Protein AF-A0A3D2Q367-F1 (afdb_monomer_lite)

Sequence (127 aa):
MLNSAKSPLFAINHNIYSGYSEYWRKNKATLEHEELAYSLRALRKVGQYIAANMKTVEWLGMSKKSGDKFYLDVGFVKGEYPVPPGKMDILVGITAHEAFHCKELSDWAWVKVEEKTKELPRKYKSN

Foldseek 3Di:
DPDPPDDVVPVPPDPLQDAPCVVVLPDWDQDPVSLQVSLLVVLQVLLCVLAVQQAREDEPPPDDDDPSHDYDHPVLQPPDGNRRRNSSVVSNVVSNVSSVVNVVVVVVVVVVVVVVLVVDDPVPDDD

Secondary structure (DSSP, 8-state):
---TT--GGG-S---TT--THHHH-----SSHHHHHHHHHHHHHHHHHHH-TTPPEEEETTSS---TTEEEE-GGGTTT-SSPPHHHHHHHHHHHHHHHHHHHHHHHHHHHHHHHHHHHS-GGGS--

Radius of gyration: 18.94 Å; chains: 1; bounding box: 42×35×57 Å

Structure (mmCIF, N/CA/C/O backbone):
data_AF-A0A3D2Q367-F1
#
_entry.id   AF-A0A3D2Q367-F1
#
loop_
_atom_site.group_PDB
_atom_site.id
_atom_site.type_symbol
_atom_site.label_atom_id
_atom_site.label_alt_id
_atom_site.label_comp_id
_atom_site.label_asym_id
_atom_site.label_entity_id
_atom_site.label_seq_id
_atom_site.pdbx_PDB_ins_code
_atom_site.Cartn_x
_atom_site.Cartn_y
_atom_site.Cartn_z
_atom_site.occupancy
_atom_site.B_iso_or_equiv
_atom_site.auth_seq_id
_atom_site.auth_comp_id
_atom_site.auth_asym_id
_atom_site.auth_atom_id
_atom_site.pdbx_PDB_model_num
ATOM 1 N N . MET A 1 1 ? -2.034 -18.663 3.512 1.00 34.47 1 MET A N 1
ATOM 2 C CA . MET A 1 1 ? -1.471 -18.640 2.145 1.00 34.47 1 MET A CA 1
ATOM 3 C C . MET A 1 1 ? -2.641 -18.490 1.193 1.00 34.47 1 MET A C 1
ATOM 5 O O . MET A 1 1 ? -3.408 -19.432 1.067 1.00 34.47 1 MET A O 1
ATOM 9 N N . LEU A 1 2 ? -2.847 -17.307 0.614 1.00 36.56 2 LEU A N 1
ATOM 10 C CA . LEU A 1 2 ? -3.806 -17.157 -0.480 1.00 36.56 2 LEU A CA 1
ATOM 11 C C . LEU A 1 2 ? -3.082 -17.574 -1.760 1.00 36.56 2 LEU A C 1
ATOM 13 O O . LEU A 1 2 ? -2.065 -16.984 -2.113 1.00 36.56 2 LEU A O 1
ATOM 17 N N . ASN A 1 3 ? -3.563 -18.641 -2.396 1.00 35.91 3 ASN A N 1
ATOM 18 C CA . ASN A 1 3 ? -3.066 -19.094 -3.688 1.00 35.91 3 ASN A CA 1
ATOM 19 C C . ASN A 1 3 ? -3.282 -17.977 -4.715 1.00 35.91 3 ASN A C 1
ATOM 21 O O . ASN A 1 3 ? -4.411 -17.692 -5.106 1.00 35.91 3 ASN A O 1
ATOM 25 N N . SER A 1 4 ? -2.181 -17.372 -5.157 1.00 49.94 4 SER A N 1
ATOM 26 C CA . SER A 1 4 ? -2.123 -16.245 -6.097 1.00 49.94 4 SER A CA 1
ATOM 27 C C . SER A 1 4 ? -2.717 -16.538 -7.488 1.00 49.94 4 SER A C 1
ATOM 29 O O . SER A 1 4 ? -2.766 -15.644 -8.326 1.00 49.94 4 SER A O 1
ATOM 31 N N . ALA A 1 5 ? -3.157 -17.763 -7.780 1.00 44.19 5 ALA A N 1
ATOM 32 C CA . ALA A 1 5 ? -3.425 -18.174 -9.155 1.00 44.19 5 ALA A CA 1
ATOM 33 C C . ALA A 1 5 ? -4.863 -17.957 -9.665 1.00 44.19 5 ALA A C 1
ATOM 35 O O . ALA A 1 5 ? -5.069 -18.110 -10.864 1.00 44.19 5 ALA A O 1
ATOM 36 N N . LYS A 1 6 ? -5.873 -17.653 -8.830 1.00 46.44 6 LYS A N 1
ATOM 37 C CA . LYS A 1 6 ? -7.282 -17.599 -9.299 1.00 46.44 6 LYS A CA 1
ATOM 38 C C . LYS A 1 6 ? -8.191 -16.622 -8.539 1.00 46.44 6 LYS A C 1
ATOM 40 O O . LYS A 1 6 ? -9.349 -16.940 -8.282 1.00 46.44 6 LYS A O 1
ATOM 45 N N . SER A 1 7 ? -7.706 -15.439 -8.169 1.00 47.09 7 SER A N 1
ATOM 46 C CA . SER A 1 7 ? -8.624 -14.398 -7.685 1.00 47.09 7 SER A CA 1
ATOM 47 C C . SER A 1 7 ? -9.303 -13.722 -8.889 1.00 47.09 7 SER A C 1
ATOM 49 O O . SER A 1 7 ? -8.592 -13.163 -9.725 1.00 47.09 7 SER A O 1
ATOM 51 N N . PRO A 1 8 ? -10.649 -13.730 -8.998 1.00 52.41 8 PRO A N 1
ATOM 52 C CA . PRO A 1 8 ? -11.379 -13.163 -10.142 1.00 52.41 8 PRO A CA 1
ATOM 53 C C . PRO A 1 8 ? -11.151 -11.654 -10.329 1.00 52.41 8 PRO A C 1
ATOM 55 O O . PRO A 1 8 ? -11.383 -11.127 -11.411 1.00 52.41 8 PRO A O 1
ATOM 58 N N . LEU A 1 9 ? -10.616 -10.972 -9.311 1.00 46.41 9 LEU A N 1
ATOM 59 C CA . LEU A 1 9 ? -10.175 -9.578 -9.388 1.00 46.41 9 LEU A CA 1
ATOM 60 C C . LEU A 1 9 ? -9.044 -9.344 -10.410 1.00 46.41 9 LEU A C 1
ATOM 62 O O . LEU A 1 9 ? -8.923 -8.237 -10.919 1.00 46.41 9 LEU A O 1
ATOM 66 N N . PHE A 1 10 ? -8.250 -10.367 -10.752 1.00 50.97 10 PHE A N 1
ATOM 67 C CA . PHE A 1 10 ? -7.173 -10.270 -11.751 1.00 50.97 10 PHE A CA 1
ATOM 68 C C . PHE A 1 10 ? -7.588 -10.736 -13.159 1.00 50.97 10 PHE A C 1
ATOM 70 O O . PHE A 1 10 ? -6.758 -10.744 -14.061 1.00 50.97 10 PHE A O 1
ATOM 77 N N . ALA A 1 11 ? -8.850 -11.143 -13.359 1.00 48.97 11 ALA A N 1
ATOM 78 C CA . ALA A 1 11 ? -9.357 -11.633 -14.649 1.00 48.97 11 ALA A CA 1
ATOM 79 C C . ALA A 1 11 ? -9.870 -10.513 -15.577 1.00 48.97 11 ALA A C 1
ATOM 81 O O . ALA A 1 11 ? -10.237 -10.773 -16.722 1.00 48.97 11 ALA A O 1
ATOM 82 N N . ILE A 1 12 ? -9.905 -9.268 -15.097 1.00 55.34 12 ILE A N 1
ATOM 83 C CA . ILE A 1 12 ? -10.195 -8.099 -15.926 1.00 55.34 12 ILE A CA 1
ATOM 84 C C . ILE A 1 12 ? -8.943 -7.819 -16.755 1.00 55.34 12 ILE A C 1
ATOM 86 O O . ILE A 1 12 ? -7.848 -7.747 -16.202 1.00 55.34 12 ILE A O 1
ATOM 90 N N . ASN A 1 13 ? -9.107 -7.656 -18.070 1.00 55.62 13 ASN A N 1
ATOM 91 C CA . ASN A 1 13 ? -8.045 -7.280 -19.005 1.00 55.62 13 ASN A CA 1
ATOM 92 C C . ASN A 1 13 ? -7.634 -5.818 -18.732 1.00 55.62 13 ASN A C 1
ATOM 94 O O . ASN A 1 13 ? -7.988 -4.890 -19.457 1.00 55.62 13 ASN A O 1
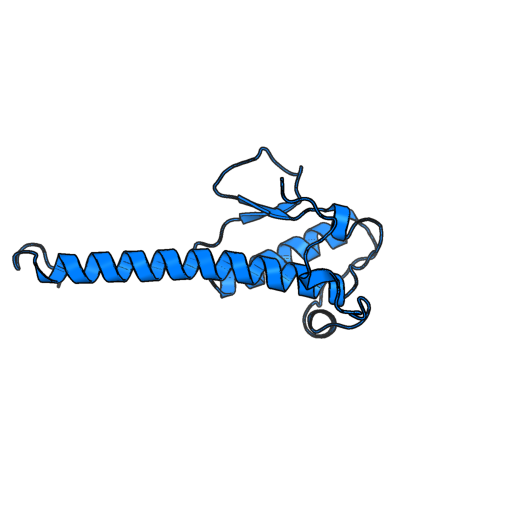ATOM 98 N N . HIS A 1 14 ? -7.009 -5.595 -17.579 1.00 61.09 14 HIS A N 1
ATOM 99 C CA . HIS A 1 14 ? -6.652 -4.284 -17.076 1.00 61.09 14 HIS A CA 1
ATOM 100 C C . HIS A 1 14 ? -5.380 -3.862 -17.799 1.00 61.09 14 HIS A C 1
ATOM 102 O O . HIS A 1 14 ? -4.356 -4.540 -17.705 1.00 61.09 14 HIS A O 1
ATOM 108 N N . ASN A 1 15 ? -5.423 -2.742 -18.520 1.00 75.06 15 ASN A N 1
ATOM 109 C CA . ASN A 1 15 ? -4.200 -2.148 -19.037 1.00 75.06 15 ASN A CA 1
ATOM 110 C C . ASN A 1 15 ? -3.336 -1.728 -17.840 1.00 75.06 15 ASN A C 1
ATOM 112 O O . ASN A 1 15 ? -3.609 -0.719 -17.194 1.00 75.06 15 ASN A O 1
ATOM 116 N N . ILE A 1 16 ? -2.312 -2.524 -17.527 1.00 79.62 16 ILE A N 1
ATOM 117 C CA . ILE A 1 16 ? -1.416 -2.281 -16.391 1.00 79.62 16 ILE A CA 1
ATOM 118 C C . ILE A 1 16 ? -0.558 -1.024 -16.581 1.00 79.62 16 ILE A C 1
ATOM 120 O O . ILE A 1 16 ? -0.015 -0.508 -15.606 1.00 79.62 16 ILE A O 1
ATOM 124 N N . TYR A 1 17 ? -0.454 -0.515 -17.811 1.00 81.75 17 TYR A N 1
ATOM 125 C CA . TYR A 1 17 ? 0.336 0.666 -18.153 1.00 81.75 17 TYR A CA 1
ATOM 126 C C . TYR A 1 17 ? -0.450 1.975 -18.052 1.00 81.75 17 TYR A C 1
ATOM 128 O O . TYR A 1 17 ? 0.155 3.035 -18.138 1.00 81.75 17 TYR A O 1
ATOM 136 N N . SER A 1 18 ? -1.764 1.920 -17.823 1.00 85.44 18 SER A N 1
ATOM 137 C CA . SER A 1 18 ? -2.602 3.096 -17.567 1.00 85.44 18 SER A CA 1
ATOM 138 C C . SER A 1 18 ? -3.254 2.991 -16.193 1.00 85.44 18 SER A C 1
ATOM 140 O O . SER A 1 18 ? -3.728 1.918 -15.820 1.00 85.44 18 SER A O 1
ATOM 142 N N . GLY A 1 19 ? -3.316 4.091 -15.449 1.00 87.75 19 GLY A N 1
ATOM 143 C CA . GLY A 1 19 ? -3.915 4.087 -14.117 1.00 87.75 19 GLY A CA 1
ATOM 144 C C . GLY A 1 19 ? -3.940 5.462 -13.465 1.00 87.75 19 GLY A C 1
ATOM 145 O O . GLY A 1 19 ? -3.202 6.369 -13.849 1.00 87.75 19 GLY A O 1
ATOM 146 N N . TYR A 1 20 ? -4.775 5.618 -12.443 1.00 90.19 20 TYR A N 1
ATOM 147 C CA . TYR A 1 20 ? -4.927 6.864 -11.696 1.00 90.19 20 TYR A CA 1
ATOM 148 C C . TYR A 1 20 ? -3.646 7.264 -10.965 1.00 90.19 20 TYR A C 1
ATOM 150 O O . TYR A 1 20 ? -3.366 8.458 -10.818 1.00 90.19 20 TYR A O 1
ATOM 158 N N . SER A 1 21 ? -2.838 6.291 -10.538 1.00 91.31 21 SER A N 1
ATOM 159 C CA . SER A 1 21 ? -1.534 6.551 -9.926 1.00 91.31 21 SER A CA 1
ATOM 160 C C . SER A 1 21 ? -0.571 7.304 -10.828 1.00 91.31 21 SER A C 1
ATOM 162 O O . SER A 1 21 ? 0.301 7.993 -10.302 1.00 91.31 21 SER A O 1
ATOM 164 N N . GLU A 1 22 ? -0.743 7.280 -12.150 1.00 91.62 22 GLU A N 1
ATOM 165 C CA . GLU A 1 22 ? 0.081 8.080 -13.055 1.00 91.62 22 GLU A CA 1
ATOM 166 C C . GLU A 1 22 ? -0.050 9.588 -12.795 1.00 91.62 22 GLU A C 1
ATOM 168 O O . GLU A 1 22 ? 0.940 10.314 -12.894 1.00 91.62 22 GLU A O 1
ATOM 173 N N . TYR A 1 23 ? -1.235 10.047 -12.382 1.00 89.81 23 TYR A N 1
ATOM 174 C CA . TYR A 1 23 ? -1.533 11.467 -12.192 1.00 89.81 23 TYR A CA 1
ATOM 175 C C . TYR A 1 23 ? -1.057 12.023 -10.844 1.00 89.81 23 TYR A C 1
ATOM 177 O O . TYR A 1 23 ? -0.704 13.199 -10.754 1.00 89.81 23 TYR A O 1
ATOM 185 N N . TRP A 1 24 ? -1.040 11.211 -9.781 1.00 91.00 24 TRP A N 1
ATOM 186 C CA . TRP A 1 24 ? -0.701 11.688 -8.430 1.00 91.00 24 TRP A CA 1
ATOM 187 C C . TRP A 1 24 ? 0.642 11.171 -7.900 1.00 91.00 24 TRP A C 1
ATOM 189 O O . TRP A 1 24 ? 1.234 11.795 -7.009 1.00 91.00 24 TRP A O 1
ATOM 199 N N . ARG A 1 25 ? 1.174 10.067 -8.441 1.00 92.44 25 ARG A N 1
ATOM 200 C CA . ARG A 1 25 ? 2.464 9.507 -8.019 1.00 92.44 25 ARG A CA 1
ATOM 201 C C . ARG A 1 25 ? 3.612 10.265 -8.676 1.00 92.44 25 ARG A C 1
ATOM 203 O O . ARG A 1 25 ? 4.143 9.877 -9.712 1.00 92.44 25 ARG A O 1
ATOM 210 N N . LYS A 1 26 ? 4.013 11.357 -8.024 1.00 88.81 26 LYS A N 1
ATOM 211 C CA . LYS A 1 26 ? 5.123 12.208 -8.479 1.00 88.81 26 LYS A CA 1
ATOM 212 C C . LYS A 1 26 ? 6.488 11.519 -8.395 1.00 88.81 26 LYS A C 1
ATOM 214 O O . LYS A 1 26 ? 7.321 11.727 -9.266 1.00 88.81 26 LYS A O 1
ATOM 219 N N . ASN A 1 27 ? 6.711 10.693 -7.370 1.00 93.81 27 ASN A N 1
ATOM 220 C CA . ASN A 1 27 ? 7.993 10.021 -7.160 1.00 93.81 27 ASN A CA 1
ATOM 221 C C . ASN A 1 27 ? 7.963 8.630 -7.802 1.00 93.81 27 ASN A C 1
ATOM 223 O O . ASN A 1 27 ? 7.235 7.749 -7.330 1.00 93.81 27 ASN A O 1
ATOM 227 N N . LYS A 1 28 ? 8.747 8.470 -8.869 1.00 95.38 28 LYS A N 1
ATOM 228 C CA . LYS A 1 28 ? 8.922 7.237 -9.639 1.00 95.38 28 LYS A CA 1
ATOM 229 C C . LYS A 1 28 ? 10.409 7.074 -9.947 1.00 95.38 28 LYS A C 1
ATOM 231 O O . LYS A 1 28 ? 11.048 8.066 -10.293 1.00 95.38 28 LYS A O 1
ATOM 236 N N . ALA A 1 29 ? 10.941 5.866 -9.834 1.00 96.25 29 ALA A N 1
ATOM 237 C CA . ALA A 1 29 ? 12.339 5.572 -10.136 1.00 96.25 29 ALA A CA 1
ATOM 238 C C . ALA A 1 29 ? 12.476 4.335 -11.032 1.00 96.25 29 ALA A C 1
ATOM 240 O O . ALA A 1 29 ? 11.623 3.449 -11.035 1.00 96.25 29 ALA A O 1
ATOM 241 N N . THR A 1 30 ? 13.561 4.283 -11.804 1.00 95.88 30 THR A N 1
ATOM 242 C CA . THR A 1 30 ? 13.945 3.106 -12.600 1.00 95.88 30 THR A CA 1
ATOM 243 C C . THR A 1 30 ? 14.764 2.106 -11.784 1.00 95.88 30 THR A C 1
ATOM 245 O O . THR A 1 30 ? 14.814 0.927 -12.124 1.00 95.88 30 THR A O 1
ATOM 248 N N . LEU A 1 31 ? 15.394 2.556 -10.694 1.00 96.94 31 LEU A N 1
ATOM 249 C CA . LEU A 1 31 ? 16.121 1.698 -9.768 1.00 96.94 31 LEU A CA 1
ATOM 250 C C . LEU A 1 31 ? 15.146 0.975 -8.834 1.00 96.94 31 LEU A C 1
ATOM 252 O O . LEU A 1 31 ? 14.345 1.608 -8.147 1.00 96.94 31 LEU A O 1
ATOM 256 N N . GLU A 1 32 ? 15.267 -0.354 -8.769 1.00 94.94 32 GLU A N 1
ATOM 257 C CA . GLU A 1 32 ? 14.383 -1.239 -7.995 1.00 94.94 32 GLU A CA 1
ATOM 258 C C . GLU A 1 32 ? 14.194 -0.769 -6.547 1.00 94.94 32 GLU A C 1
ATOM 260 O O . GLU A 1 32 ? 13.074 -0.565 -6.086 1.00 94.94 32 GLU A O 1
ATOM 265 N N . HIS A 1 33 ? 15.289 -0.565 -5.818 1.00 94.62 33 HIS A N 1
ATOM 266 C CA . HIS A 1 33 ? 15.238 -0.242 -4.394 1.00 94.62 33 HIS A CA 1
ATOM 267 C C . HIS A 1 33 ? 14.602 1.131 -4.120 1.00 94.62 33 HIS A C 1
ATOM 269 O O . HIS A 1 33 ? 13.834 1.271 -3.166 1.00 94.62 33 HIS A O 1
ATOM 275 N N . GLU A 1 34 ? 14.874 2.130 -4.964 1.00 97.00 34 GLU A N 1
ATOM 276 C CA . GLU A 1 34 ? 14.265 3.460 -4.855 1.00 97.00 34 GLU A CA 1
ATOM 277 C C . GLU A 1 34 ? 12.768 3.400 -5.145 1.00 97.00 34 GLU A C 1
ATOM 279 O O . GLU A 1 34 ? 11.952 3.938 -4.394 1.00 97.00 34 GLU A O 1
ATOM 284 N N . GLU A 1 35 ? 12.394 2.688 -6.204 1.00 97.25 35 GLU A N 1
ATOM 285 C CA . GLU A 1 35 ? 11.010 2.587 -6.634 1.00 97.25 35 GLU A CA 1
ATOM 286 C C . GLU A 1 35 ? 10.155 1.797 -5.639 1.00 97.25 35 GLU A C 1
ATOM 288 O O . GLU A 1 35 ? 9.023 2.187 -5.334 1.00 97.25 35 GLU A O 1
ATOM 293 N N . LEU A 1 36 ? 10.706 0.730 -5.058 1.00 95.94 36 LEU A N 1
ATOM 294 C CA . LEU A 1 36 ? 10.066 -0.019 -3.979 1.00 95.94 36 LEU A CA 1
ATOM 295 C C . LEU A 1 36 ? 9.888 0.842 -2.719 1.00 95.94 36 LEU A C 1
ATOM 297 O O . LEU A 1 36 ? 8.850 0.744 -2.055 1.00 95.94 36 LEU A O 1
ATOM 301 N N . ALA A 1 37 ? 10.852 1.708 -2.394 1.00 96.00 37 ALA A N 1
ATOM 302 C CA . ALA A 1 37 ? 10.744 2.634 -1.268 1.00 96.00 37 ALA A CA 1
ATOM 303 C C . ALA A 1 37 ? 9.694 3.733 -1.520 1.00 96.00 37 ALA A C 1
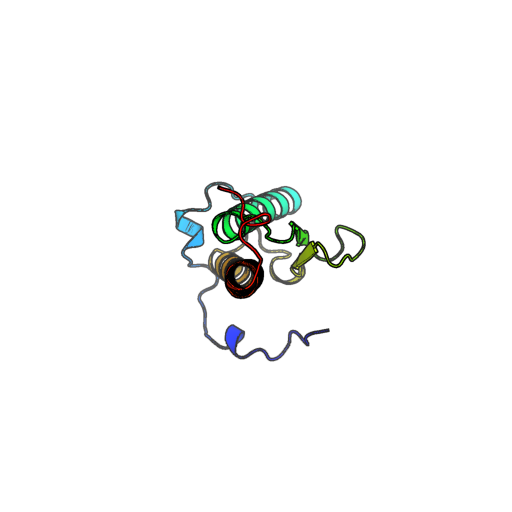ATOM 305 O O . ALA A 1 37 ? 8.875 4.027 -0.640 1.00 96.00 37 ALA A O 1
ATOM 306 N N . TYR A 1 38 ? 9.665 4.320 -2.720 1.00 97.25 38 TYR A N 1
ATOM 307 C CA . TYR A 1 38 ? 8.661 5.317 -3.103 1.00 97.25 38 TYR A CA 1
ATOM 308 C C . TYR A 1 38 ? 7.253 4.735 -3.164 1.00 97.25 38 TYR A C 1
ATOM 310 O O . TYR A 1 38 ? 6.317 5.372 -2.672 1.00 97.25 38 TYR A O 1
ATOM 318 N N . SER A 1 39 ? 7.109 3.515 -3.675 1.00 96.44 39 SER A N 1
ATOM 319 C CA . SER A 1 39 ? 5.837 2.793 -3.700 1.00 96.44 39 SER A CA 1
ATOM 320 C C . SER A 1 39 ? 5.313 2.554 -2.283 1.00 96.44 39 SE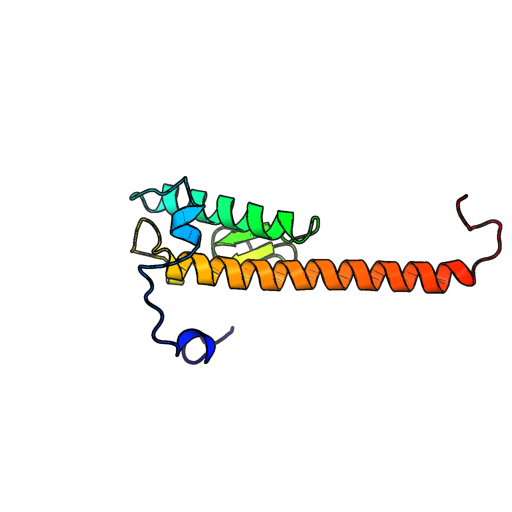R A C 1
ATOM 322 O O . SER A 1 39 ? 4.189 2.953 -1.982 1.00 96.44 39 SER A O 1
ATOM 324 N N . LEU A 1 40 ? 6.135 2.040 -1.355 1.00 96.06 40 LEU A N 1
ATOM 325 C CA . LEU A 1 40 ? 5.726 1.899 0.054 1.00 96.06 40 LEU A CA 1
ATOM 326 C C . LEU A 1 40 ? 5.327 3.228 0.683 1.00 96.06 40 LEU A C 1
ATOM 328 O O . LEU A 1 40 ? 4.323 3.303 1.392 1.00 96.06 40 LEU A O 1
ATOM 332 N N . ARG A 1 41 ? 6.098 4.290 0.436 1.00 95.81 41 ARG A N 1
ATOM 333 C CA . ARG A 1 41 ? 5.778 5.620 0.962 1.00 95.81 41 ARG A CA 1
ATOM 334 C C . ARG A 1 41 ? 4.418 6.103 0.458 1.00 95.81 41 ARG A C 1
ATOM 336 O O . ARG A 1 41 ? 3.662 6.678 1.237 1.00 95.81 41 ARG A O 1
ATOM 343 N N . ALA A 1 42 ? 4.112 5.884 -0.816 1.00 95.94 42 ALA A N 1
ATOM 344 C CA . ALA A 1 42 ? 2.828 6.243 -1.405 1.00 95.94 42 ALA A CA 1
ATOM 345 C C . ALA A 1 42 ? 1.673 5.426 -0.797 1.00 95.94 42 ALA A C 1
ATOM 347 O O . ALA A 1 42 ? 0.676 6.011 -0.382 1.00 95.94 42 ALA A O 1
ATOM 348 N N . LEU A 1 43 ? 1.836 4.109 -0.650 1.00 96.56 43 LEU A N 1
ATOM 349 C CA . LEU A 1 43 ? 0.821 3.227 -0.058 1.00 96.56 43 LEU A CA 1
ATOM 350 C C . LEU A 1 43 ? 0.537 3.576 1.407 1.00 96.56 43 LEU A C 1
ATOM 352 O O . LEU A 1 43 ? -0.621 3.694 1.801 1.00 96.56 43 LEU A O 1
ATOM 356 N N . ARG A 1 44 ? 1.582 3.832 2.203 1.00 95.56 44 ARG A N 1
ATOM 357 C CA . ARG A 1 44 ? 1.437 4.271 3.601 1.00 95.56 44 ARG A CA 1
ATOM 358 C C . ARG A 1 44 ? 0.652 5.574 3.706 1.00 95.56 44 ARG A C 1
ATOM 360 O O . ARG A 1 44 ? -0.229 5.663 4.549 1.00 95.56 44 ARG A O 1
ATOM 367 N N . LYS A 1 45 ? 0.922 6.549 2.828 1.00 94.81 45 LYS A N 1
ATOM 368 C CA . LYS A 1 45 ? 0.158 7.807 2.785 1.00 94.81 45 LYS A CA 1
ATOM 369 C C . LYS A 1 45 ? -1.324 7.565 2.510 1.00 94.81 45 LYS A C 1
ATOM 371 O O . LYS A 1 45 ? -2.153 8.147 3.196 1.00 94.81 45 LYS A O 1
ATOM 376 N N . VAL A 1 46 ? -1.650 6.713 1.536 1.00 94.88 46 VAL A N 1
ATOM 377 C CA . VAL A 1 46 ? -3.045 6.371 1.222 1.00 94.88 46 VAL A CA 1
ATOM 378 C C . VAL A 1 46 ? -3.722 5.703 2.418 1.00 94.88 46 VAL A C 1
ATOM 380 O O . VAL A 1 46 ? -4.778 6.155 2.850 1.00 94.88 46 VAL A O 1
ATOM 383 N N . GLY A 1 47 ? -3.105 4.663 2.984 1.00 95.44 47 GLY A N 1
ATOM 384 C CA . GLY A 1 47 ? -3.680 3.931 4.113 1.00 95.44 47 GLY A CA 1
ATOM 385 C C . GLY A 1 47 ? -3.896 4.818 5.342 1.00 95.44 47 GLY A C 1
ATOM 386 O O . GLY A 1 47 ? -4.979 4.816 5.918 1.00 95.44 47 GLY A O 1
ATOM 387 N N . GLN A 1 48 ? -2.901 5.636 5.697 1.00 94.31 48 GLN A N 1
ATOM 388 C CA . GLN A 1 48 ? -2.978 6.555 6.840 1.00 94.31 48 GLN A CA 1
ATOM 389 C C . GLN A 1 48 ? -3.989 7.686 6.639 1.00 94.31 48 GLN A C 1
ATOM 391 O O . GLN A 1 48 ? -4.559 8.168 7.614 1.00 94.31 48 GLN A O 1
ATOM 396 N N . TYR A 1 49 ? -4.221 8.112 5.394 1.00 94.81 49 TYR A N 1
ATOM 397 C CA . TYR A 1 49 ? -5.265 9.088 5.091 1.00 94.81 49 TYR A CA 1
ATOM 398 C C . TYR A 1 49 ? -6.670 8.525 5.356 1.00 94.81 49 TYR A C 1
ATOM 400 O O . TYR A 1 49 ? -7.548 9.254 5.806 1.00 94.81 49 TYR A O 1
ATOM 408 N N . ILE A 1 50 ? -6.879 7.228 5.109 1.00 94.88 50 ILE A N 1
ATOM 409 C CA . ILE A 1 50 ? -8.162 6.551 5.346 1.00 94.88 50 ILE A CA 1
ATOM 410 C C . ILE A 1 50 ? -8.352 6.231 6.835 1.00 94.88 50 ILE A C 1
ATOM 412 O O . ILE A 1 50 ? -9.434 6.469 7.376 1.00 94.88 50 ILE A O 1
ATOM 416 N N . ALA A 1 51 ? -7.319 5.697 7.492 1.00 93.25 51 ALA A N 1
ATOM 417 C CA . ALA A 1 51 ? -7.374 5.261 8.882 1.00 93.25 51 ALA A CA 1
ATOM 418 C C . ALA A 1 51 ? -6.076 5.601 9.628 1.00 93.25 51 ALA A C 1
ATOM 420 O O . ALA A 1 51 ? -4.999 5.099 9.304 1.00 93.25 51 ALA A O 1
ATOM 421 N N . ALA A 1 52 ? -6.178 6.418 10.680 1.00 88.75 52 ALA A N 1
ATOM 422 C CA . ALA A 1 52 ? -5.020 6.831 11.479 1.00 88.75 52 ALA A CA 1
ATOM 423 C C . ALA A 1 52 ? -4.344 5.657 12.215 1.00 88.75 52 ALA A C 1
ATOM 425 O O . ALA A 1 52 ? -3.146 5.698 12.482 1.00 88.75 52 ALA A O 1
ATOM 426 N N . ASN A 1 53 ? -5.103 4.599 12.512 1.00 89.12 53 ASN A N 1
ATOM 427 C CA . ASN A 1 53 ? -4.638 3.366 13.148 1.00 89.12 53 ASN A CA 1
ATOM 428 C C . ASN A 1 53 ? -4.230 2.276 12.136 1.00 89.12 53 ASN A C 1
ATOM 430 O O . ASN A 1 53 ? -4.104 1.111 12.514 1.00 89.12 53 ASN A O 1
ATOM 434 N N . MET A 1 54 ? -4.062 2.625 10.856 1.00 92.12 54 MET A N 1
ATOM 435 C CA . MET A 1 54 ? -3.675 1.673 9.819 1.00 92.12 54 MET A CA 1
ATOM 436 C C . MET A 1 54 ? -2.347 0.988 10.165 1.00 92.12 54 MET A C 1
ATOM 438 O O . MET A 1 54 ? -1.363 1.637 10.535 1.00 92.12 54 MET A O 1
ATOM 442 N N . LYS A 1 55 ? -2.311 -0.337 9.991 1.00 90.81 55 LYS A N 1
ATOM 443 C CA . LYS A 1 55 ? -1.099 -1.149 10.153 1.00 90.81 55 LYS A CA 1
ATOM 444 C C . LYS A 1 55 ? 0.019 -0.641 9.248 1.00 90.81 55 LYS A C 1
ATOM 446 O O . LYS A 1 55 ? -0.214 -0.164 8.134 1.00 90.81 55 LYS A O 1
ATOM 451 N N . THR A 1 56 ? 1.264 -0.801 9.690 1.00 91.31 56 THR A N 1
ATOM 452 C CA . THR A 1 56 ? 2.406 -0.384 8.866 1.00 91.31 56 THR A CA 1
ATOM 453 C C . THR A 1 56 ? 2.504 -1.273 7.628 1.00 91.31 56 THR A C 1
ATOM 455 O O . THR A 1 56 ? 2.666 -2.487 7.745 1.00 91.31 56 THR A O 1
ATOM 458 N N . VAL A 1 57 ? 2.425 -0.661 6.442 1.00 95.31 57 VAL A N 1
ATOM 459 C CA . VAL A 1 57 ? 2.570 -1.359 5.156 1.00 95.31 57 VAL A CA 1
ATOM 460 C C . VAL A 1 57 ? 4.044 -1.663 4.890 1.00 95.31 57 VAL A C 1
ATOM 462 O O . VAL A 1 57 ? 4.882 -0.752 4.912 1.00 95.31 57 VAL A O 1
ATOM 465 N N . GLU A 1 58 ? 4.371 -2.919 4.605 1.00 95.62 58 GLU A N 1
ATOM 466 C CA . GLU A 1 58 ? 5.719 -3.386 4.263 1.00 95.62 58 GLU A CA 1
ATOM 467 C C . GLU A 1 58 ? 5.690 -4.399 3.117 1.00 95.62 58 GLU A C 1
ATOM 469 O O . GLU A 1 58 ? 4.679 -5.058 2.873 1.00 95.62 58 GLU A O 1
ATOM 474 N N . TRP A 1 59 ? 6.822 -4.567 2.432 1.00 95.25 59 TRP A N 1
ATOM 475 C CA . TRP A 1 59 ? 6.980 -5.701 1.529 1.00 95.25 59 TRP A CA 1
ATOM 476 C C . TRP A 1 59 ? 7.199 -6.988 2.324 1.00 95.25 59 TRP A C 1
ATOM 478 O O . TRP A 1 59 ? 7.889 -7.013 3.351 1.00 95.25 59 TRP A O 1
ATOM 488 N N . LEU A 1 60 ? 6.633 -8.084 1.829 1.00 93.25 60 LEU A N 1
ATOM 489 C CA . LEU A 1 60 ? 6.838 -9.412 2.380 1.00 93.25 60 LEU A CA 1
ATOM 490 C C . LEU A 1 60 ? 8.335 -9.756 2.363 1.00 93.25 60 LEU A C 1
ATOM 492 O O . LEU A 1 60 ? 8.988 -9.680 1.328 1.00 93.25 60 LEU A O 1
ATOM 496 N N . GLY A 1 61 ? 8.873 -10.139 3.523 1.00 87.94 61 GLY A N 1
ATOM 497 C CA . GLY A 1 61 ? 10.288 -10.487 3.685 1.00 87.94 61 GLY A CA 1
ATOM 498 C C . GLY A 1 61 ? 11.195 -9.345 4.157 1.00 87.94 61 GLY A C 1
ATOM 499 O O . GLY A 1 61 ? 12.328 -9.623 4.530 1.00 87.94 61 GLY A O 1
ATOM 500 N N . MET A 1 62 ? 10.716 -8.094 4.227 1.00 88.25 62 MET A N 1
ATOM 501 C CA . MET A 1 62 ? 11.514 -6.980 4.776 1.00 88.25 62 MET A CA 1
ATOM 502 C C . MET A 1 62 ? 11.759 -7.087 6.282 1.00 88.25 62 MET A C 1
ATOM 504 O O . MET A 1 62 ? 12.787 -6.636 6.778 1.00 88.25 62 MET A O 1
ATOM 508 N N . SER A 1 63 ? 10.804 -7.640 7.028 1.00 88.19 63 SER A N 1
ATOM 509 C CA . SER A 1 63 ? 10.907 -7.791 8.476 1.00 88.19 63 SER A CA 1
ATOM 510 C C . SER A 1 63 ? 10.259 -9.091 8.948 1.00 88.19 63 SER A C 1
ATOM 512 O O . SER A 1 63 ? 9.545 -9.769 8.201 1.00 88.19 63 SER A O 1
ATOM 514 N N . LYS A 1 64 ? 10.509 -9.448 10.214 1.00 89.81 64 LYS A N 1
ATOM 515 C CA . LYS A 1 64 ? 9.831 -10.572 10.864 1.00 89.81 64 LYS A CA 1
ATOM 516 C C . LYS A 1 64 ? 8.320 -10.327 10.857 1.00 89.81 64 LYS A C 1
ATOM 518 O O . LYS A 1 64 ? 7.872 -9.231 11.186 1.00 89.81 64 LYS A O 1
ATOM 523 N N . LYS A 1 65 ? 7.550 -11.362 10.505 1.00 88.88 65 LYS A N 1
ATOM 524 C CA . LYS A 1 65 ? 6.083 -11.307 10.490 1.00 88.88 65 LYS A CA 1
ATOM 525 C C . LYS A 1 65 ? 5.538 -10.930 11.867 1.00 88.88 65 LYS A C 1
ATOM 527 O O . LYS A 1 65 ? 5.894 -11.567 12.857 1.00 88.88 65 LYS A O 1
ATOM 532 N N . SER A 1 66 ? 4.660 -9.936 11.894 1.00 90.12 66 SER A N 1
ATOM 533 C CA . SER A 1 66 ? 3.970 -9.461 13.090 1.00 90.12 66 SER A CA 1
ATOM 534 C C . SER A 1 66 ? 2.543 -9.017 12.748 1.00 90.12 66 SER A C 1
ATOM 536 O O . SER A 1 66 ? 2.259 -8.654 11.607 1.00 90.12 66 SER A O 1
ATOM 538 N N . GLY A 1 67 ? 1.629 -9.098 13.720 1.00 84.88 67 GLY A N 1
ATOM 539 C CA . GLY A 1 67 ? 0.203 -8.793 13.528 1.00 84.88 67 GLY A CA 1
ATOM 540 C C . GLY A 1 67 ? -0.118 -7.299 13.391 1.00 84.88 67 GLY A C 1
ATOM 541 O O . GLY A 1 67 ? -1.198 -6.943 12.925 1.00 84.88 67 GLY A O 1
ATOM 542 N N . ASP A 1 68 ? 0.823 -6.432 13.760 1.00 86.19 68 ASP A N 1
ATOM 543 C CA . ASP A 1 68 ? 0.761 -4.967 13.643 1.00 86.19 68 ASP A CA 1
ATOM 544 C C . ASP A 1 68 ? 1.179 -4.446 12.253 1.00 86.19 68 ASP A C 1
ATOM 546 O O . ASP A 1 68 ? 1.152 -3.240 11.988 1.00 86.19 68 ASP A O 1
ATOM 550 N N . LYS A 1 69 ? 1.556 -5.354 11.346 1.00 90.75 69 LYS A N 1
ATOM 551 C CA . LYS A 1 69 ? 2.040 -5.036 10.005 1.00 90.75 69 LYS A CA 1
ATOM 552 C C . LYS A 1 69 ? 1.149 -5.638 8.933 1.00 90.75 69 LYS A C 1
ATOM 554 O O . LYS A 1 69 ? 0.611 -6.736 9.068 1.00 90.75 69 LYS A O 1
ATOM 559 N N . PHE A 1 70 ? 1.031 -4.901 7.838 1.00 93.56 70 PHE A N 1
ATOM 560 C CA . PHE A 1 70 ? 0.348 -5.329 6.630 1.00 93.56 70 PHE A CA 1
ATOM 561 C C . PHE A 1 70 ? 1.391 -5.586 5.537 1.00 93.56 70 PHE A C 1
ATOM 563 O O . PHE A 1 70 ? 2.161 -4.691 5.188 1.00 93.56 70 PHE A O 1
ATOM 570 N N . TYR A 1 71 ? 1.442 -6.815 5.020 1.00 95.06 71 TYR A N 1
ATOM 571 C CA . TYR A 1 71 ? 2.480 -7.241 4.082 1.00 95.06 71 TYR A CA 1
ATOM 572 C C . TYR A 1 71 ? 1.937 -7.364 2.662 1.00 95.06 71 TYR A C 1
ATOM 574 O O . TYR A 1 71 ? 0.970 -8.087 2.425 1.00 95.06 71 TYR A O 1
ATOM 582 N N . LEU A 1 72 ? 2.620 -6.724 1.718 1.00 94.88 72 LEU A N 1
ATOM 583 C CA . LEU A 1 72 ? 2.372 -6.845 0.284 1.00 94.88 72 LEU A CA 1
ATOM 584 C C . LEU A 1 72 ? 3.445 -7.716 -0.367 1.00 94.88 72 LEU A C 1
ATOM 586 O O . LEU A 1 72 ? 4.624 -7.609 -0.032 1.00 94.88 72 LEU A O 1
ATOM 590 N N . ASP A 1 73 ? 3.054 -8.575 -1.304 1.00 92.75 73 ASP A N 1
ATOM 591 C CA . ASP A 1 73 ? 4.010 -9.409 -2.031 1.00 92.75 73 ASP A CA 1
ATOM 592 C C . ASP A 1 73 ? 4.799 -8.568 -3.047 1.00 92.75 73 ASP A C 1
ATOM 594 O O . ASP A 1 73 ? 4.237 -8.037 -4.005 1.00 92.75 73 ASP A O 1
ATOM 598 N N . VAL A 1 74 ? 6.116 -8.459 -2.843 1.00 92.19 74 VAL A N 1
ATOM 599 C CA . VAL A 1 74 ? 7.018 -7.742 -3.758 1.00 92.19 74 VAL A CA 1
ATOM 600 C C . VAL A 1 74 ? 7.076 -8.400 -5.137 1.00 92.19 74 VAL A C 1
ATOM 602 O O . VAL A 1 74 ? 7.295 -7.710 -6.132 1.00 92.19 74 VAL A O 1
ATOM 605 N N . GLY A 1 75 ? 6.829 -9.713 -5.223 1.00 91.94 75 GLY A N 1
ATOM 606 C CA . GLY A 1 75 ? 6.818 -10.458 -6.481 1.00 91.94 75 GLY A CA 1
ATOM 607 C C . GLY A 1 75 ? 5.811 -9.914 -7.496 1.00 91.94 75 GLY A C 1
ATOM 608 O O . GLY A 1 75 ? 6.035 -10.042 -8.694 1.00 91.94 75 GLY A O 1
ATOM 609 N N . PHE A 1 76 ? 4.758 -9.231 -7.038 1.00 90.00 76 PHE A N 1
ATOM 610 C CA . PHE A 1 76 ? 3.744 -8.627 -7.904 1.00 90.00 76 PHE A CA 1
ATOM 611 C C . PHE A 1 76 ? 4.275 -7.466 -8.766 1.00 90.00 76 PHE A C 1
ATOM 613 O O . PHE A 1 76 ? 3.7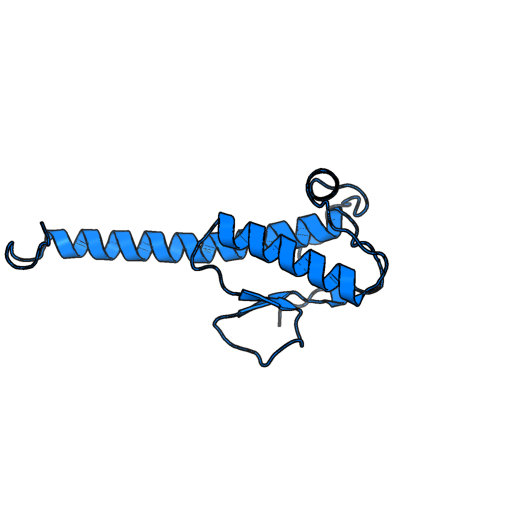85 -7.234 -9.873 1.00 90.00 76 PHE A O 1
ATOM 620 N N . VAL A 1 77 ? 5.282 -6.736 -8.276 1.00 90.50 77 VAL A N 1
ATOM 621 C CA . VAL A 1 77 ? 5.850 -5.549 -8.946 1.00 90.50 77 VAL A CA 1
ATOM 622 C C . VAL A 1 77 ? 7.310 -5.720 -9.355 1.00 90.50 77 VAL A C 1
ATOM 624 O O . VAL A 1 77 ? 7.904 -4.802 -9.915 1.00 90.50 77 VAL A O 1
ATOM 627 N N . LYS A 1 78 ? 7.912 -6.876 -9.063 1.00 89.81 78 LYS A N 1
ATOM 628 C CA . LYS A 1 78 ? 9.338 -7.096 -9.285 1.00 89.81 78 LYS A CA 1
ATOM 629 C C . LYS A 1 78 ? 9.689 -7.120 -10.775 1.00 89.81 78 LYS A C 1
ATOM 631 O O . LYS A 1 78 ? 9.005 -7.770 -11.559 1.00 89.81 78 LYS A O 1
ATOM 636 N N . GLY A 1 79 ? 10.790 -6.459 -11.137 1.00 89.50 79 GLY A N 1
ATOM 637 C CA . GLY A 1 79 ? 11.359 -6.490 -12.491 1.00 89.50 79 GLY A CA 1
ATOM 638 C C . GLY A 1 79 ? 10.768 -5.481 -13.482 1.00 89.50 79 GLY A C 1
ATOM 639 O O . GLY A 1 79 ? 11.256 -5.394 -14.604 1.00 89.50 79 GLY A O 1
ATOM 640 N N . GLU A 1 80 ? 9.772 -4.690 -13.079 1.00 89.25 80 GLU A N 1
ATOM 641 C CA . GLU A 1 80 ? 9.191 -3.624 -13.900 1.00 89.25 80 GLU A CA 1
ATOM 642 C C . GLU A 1 80 ? 9.238 -2.301 -13.133 1.00 89.25 80 GLU A C 1
ATOM 644 O O . GLU A 1 80 ? 8.428 -2.055 -12.235 1.00 89.25 80 GLU A O 1
ATOM 649 N N . TYR A 1 81 ? 10.208 -1.455 -13.489 1.00 94.69 81 TYR A N 1
ATOM 650 C CA . TYR A 1 81 ? 10.462 -0.183 -12.820 1.00 94.69 81 TYR A CA 1
ATOM 651 C C . TYR A 1 81 ? 10.525 0.973 -13.833 1.00 94.69 81 TYR A C 1
ATOM 653 O O . TYR A 1 81 ? 11.222 0.853 -14.843 1.00 94.69 81 TYR A O 1
ATOM 661 N N . PRO A 1 82 ? 9.839 2.103 -13.583 1.00 94.94 82 PRO A N 1
ATOM 662 C CA . PRO A 1 82 ? 8.932 2.339 -12.459 1.00 94.94 82 PRO A CA 1
ATOM 663 C C . PRO A 1 82 ? 7.715 1.405 -12.489 1.00 94.94 82 PRO A C 1
ATOM 665 O O . PRO A 1 82 ? 7.308 0.953 -13.556 1.00 94.94 82 PRO A O 1
ATOM 668 N N . VAL A 1 83 ? 7.134 1.124 -11.319 1.00 95.44 83 VAL A N 1
ATOM 669 C CA . VAL A 1 83 ? 5.963 0.248 -11.191 1.00 95.44 83 VAL A CA 1
ATOM 670 C C . VAL A 1 83 ? 4.856 0.766 -12.113 1.00 95.44 83 VAL A C 1
ATOM 672 O O . VAL A 1 83 ? 4.457 1.934 -11.971 1.00 95.44 83 VAL A O 1
ATOM 675 N N . PRO A 1 84 ? 4.338 -0.075 -13.029 1.00 94.75 84 PRO A N 1
ATOM 676 C CA . PRO A 1 84 ? 3.268 0.319 -13.930 1.00 94.75 84 PRO A CA 1
ATOM 677 C C . PRO A 1 84 ? 2.053 0.865 -13.166 1.00 94.75 84 PRO A C 1
ATOM 679 O O . PRO A 1 84 ? 1.686 0.300 -12.126 1.00 94.75 84 PRO A O 1
ATOM 682 N N . PRO A 1 85 ? 1.405 1.937 -13.656 1.00 94.19 85 PRO A N 1
ATOM 683 C CA . PRO A 1 85 ? 0.311 2.587 -12.942 1.00 94.19 85 PRO A CA 1
ATOM 684 C C . PRO A 1 85 ? -0.824 1.642 -12.526 1.00 94.19 85 PRO A C 1
ATOM 686 O O . PRO A 1 85 ? -1.278 1.695 -11.388 1.00 94.19 85 PRO A O 1
ATOM 689 N N . GLY A 1 86 ? -1.238 0.709 -13.384 1.00 93.00 86 GLY A N 1
ATOM 690 C CA . GLY A 1 86 ? -2.297 -0.245 -13.050 1.00 93.00 86 GLY A CA 1
ATOM 691 C C . GLY A 1 86 ? -1.896 -1.229 -11.945 1.00 93.00 86 GLY A C 1
ATOM 692 O O . GLY A 1 86 ? -2.708 -1.546 -11.078 1.00 93.00 86 GLY A O 1
ATOM 693 N N . LYS A 1 87 ? -0.625 -1.661 -11.893 1.00 93.75 87 LYS A N 1
ATOM 694 C CA . LYS A 1 87 ? -0.118 -2.473 -10.768 1.00 93.75 87 LYS A CA 1
ATOM 695 C C . LYS A 1 87 ? -0.122 -1.666 -9.471 1.00 93.75 87 LYS A C 1
ATOM 697 O O . LYS A 1 87 ? -0.525 -2.175 -8.427 1.00 93.75 87 LYS A O 1
ATOM 702 N N . MET A 1 88 ? 0.281 -0.400 -9.534 1.00 95.75 88 MET A N 1
ATOM 703 C CA . MET A 1 88 ? 0.238 0.488 -8.375 1.00 95.75 88 MET A CA 1
ATOM 704 C C . MET A 1 88 ? -1.202 0.737 -7.897 1.00 95.75 88 MET A C 1
ATOM 706 O O . MET A 1 88 ? -1.450 0.698 -6.694 1.00 95.75 88 MET A O 1
ATOM 710 N N . ASP A 1 89 ? -2.156 0.931 -8.806 1.00 95.00 89 ASP A N 1
ATOM 711 C CA . ASP A 1 89 ? -3.575 1.121 -8.478 1.00 95.00 89 ASP A CA 1
ATOM 712 C C . ASP A 1 89 ? -4.170 -0.107 -7.777 1.00 95.00 89 ASP A C 1
ATOM 714 O O . ASP A 1 89 ? -4.926 0.029 -6.816 1.00 95.00 89 ASP A O 1
ATOM 718 N N . ILE A 1 90 ? -3.771 -1.313 -8.188 1.00 94.50 90 ILE A N 1
ATOM 719 C CA . ILE A 1 90 ? -4.147 -2.554 -7.498 1.00 94.50 90 ILE A CA 1
ATOM 720 C C . ILE A 1 90 ? -3.590 -2.569 -6.069 1.00 94.50 90 ILE A C 1
ATOM 722 O O . ILE A 1 90 ? -4.330 -2.846 -5.124 1.00 94.50 90 ILE A O 1
ATOM 726 N N . LEU A 1 91 ? -2.308 -2.232 -5.880 1.00 95.88 91 LEU A N 1
ATOM 727 C CA . LEU A 1 91 ? -1.709 -2.150 -4.541 1.00 95.88 91 LEU A CA 1
ATOM 728 C C . LEU A 1 91 ? -2.409 -1.104 -3.663 1.00 95.88 91 LEU A C 1
ATOM 730 O O . LEU A 1 91 ? -2.605 -1.326 -2.465 1.00 95.88 91 LEU A O 1
ATOM 734 N N . VAL A 1 92 ? -2.810 0.020 -4.258 1.00 96.06 92 VAL A N 1
ATOM 735 C CA . VAL A 1 92 ? -3.605 1.068 -3.610 1.00 96.06 92 VAL A CA 1
ATOM 736 C C . VAL A 1 92 ? -4.966 0.528 -3.190 1.00 96.06 92 VAL A C 1
ATOM 738 O O . VAL A 1 92 ? -5.338 0.718 -2.037 1.00 96.06 92 VAL A O 1
ATOM 741 N N . GLY A 1 93 ? -5.676 -0.186 -4.066 1.00 95.44 93 GLY A N 1
ATOM 742 C CA . GLY A 1 93 ? -6.967 -0.800 -3.749 1.00 95.44 93 GLY A CA 1
ATOM 743 C C . GLY A 1 93 ? -6.871 -1.797 -2.594 1.00 95.44 93 GLY A C 1
ATOM 744 O O . GLY A 1 93 ? -7.660 -1.734 -1.653 1.00 95.44 93 GLY A O 1
ATOM 745 N N . ILE A 1 94 ? -5.847 -2.654 -2.609 1.00 96.12 94 ILE A N 1
ATOM 746 C CA . ILE A 1 94 ? -5.564 -3.595 -1.517 1.00 96.12 94 ILE A CA 1
ATOM 747 C C . ILE A 1 94 ? -5.279 -2.842 -0.205 1.00 96.12 94 ILE A C 1
ATOM 749 O O . ILE A 1 94 ? -5.820 -3.185 0.845 1.00 96.12 94 ILE A O 1
ATOM 753 N N . THR A 1 95 ? -4.445 -1.802 -0.259 1.00 96.38 95 THR A N 1
ATOM 754 C CA . THR A 1 95 ? -4.080 -1.009 0.926 1.00 96.38 95 THR A CA 1
ATOM 755 C C . THR A 1 95 ? -5.278 -0.245 1.485 1.00 96.38 95 THR A C 1
ATOM 757 O O . THR A 1 95 ? -5.466 -0.195 2.698 1.00 96.38 95 THR A O 1
ATOM 760 N N . ALA A 1 96 ? -6.105 0.331 0.611 1.00 96.31 96 ALA A N 1
ATOM 761 C CA . ALA A 1 96 ? -7.324 1.028 0.991 1.00 96.31 96 ALA A CA 1
ATOM 762 C C . ALA A 1 96 ? -8.322 0.074 1.651 1.00 96.31 96 ALA A C 1
ATOM 764 O O . ALA A 1 96 ? -8.904 0.421 2.673 1.00 96.31 96 ALA A O 1
ATOM 765 N N . HIS A 1 97 ? -8.471 -1.139 1.114 1.00 95.31 97 HIS A N 1
ATOM 766 C CA . HIS A 1 97 ? -9.336 -2.161 1.694 1.00 95.31 97 HIS A CA 1
ATOM 767 C C . HIS A 1 97 ? -8.940 -2.498 3.140 1.00 95.31 97 HIS A C 1
ATOM 769 O O . HIS A 1 97 ? -9.785 -2.445 4.029 1.00 95.31 97 HIS A O 1
ATOM 775 N N . GLU A 1 98 ? -7.656 -2.761 3.408 1.00 94.31 98 GLU A N 1
ATOM 776 C CA . GLU A 1 98 ? -7.173 -3.011 4.779 1.00 94.31 98 GLU A CA 1
ATOM 777 C C . GLU A 1 98 ? -7.334 -1.780 5.688 1.00 94.31 98 GLU A C 1
ATOM 779 O O . GLU A 1 98 ? -7.672 -1.910 6.867 1.00 94.31 98 GLU A O 1
ATOM 784 N N . ALA A 1 99 ? -7.140 -0.572 5.153 1.00 95.25 99 ALA A N 1
ATOM 785 C CA . ALA A 1 99 ? -7.350 0.651 5.920 1.00 95.25 99 ALA A CA 1
ATOM 786 C C . ALA A 1 99 ? -8.821 0.829 6.329 1.00 95.25 99 ALA A C 1
ATOM 788 O O . ALA A 1 99 ? -9.092 1.199 7.471 1.00 95.25 99 ALA A O 1
ATOM 789 N N . PHE A 1 100 ? -9.775 0.510 5.448 1.00 94.75 100 PHE A N 1
ATOM 790 C CA . PHE A 1 100 ? -11.196 0.529 5.798 1.00 94.75 100 PHE A CA 1
ATOM 791 C C . PHE A 1 100 ? -11.544 -0.500 6.876 1.00 94.75 100 PHE A C 1
ATOM 793 O O . PHE A 1 100 ? -12.253 -0.137 7.809 1.00 94.75 100 PHE A O 1
ATOM 800 N N . HIS A 1 101 ? -10.965 -1.706 6.853 1.00 91.44 101 HIS A N 1
ATOM 801 C CA . HIS A 1 101 ? -11.122 -2.665 7.962 1.00 91.44 101 HIS A CA 1
ATOM 802 C C . HIS A 1 101 ? -10.652 -2.087 9.305 1.00 91.44 101 HIS A C 1
ATOM 804 O O . HIS A 1 101 ? -11.324 -2.240 10.325 1.00 91.44 101 HIS A O 1
ATOM 810 N N . CYS A 1 102 ? -9.517 -1.379 9.323 1.00 89.69 102 CYS A N 1
ATOM 811 C CA . CYS A 1 102 ? -9.005 -0.727 10.537 1.00 89.69 102 CYS A CA 1
ATOM 812 C C . CYS A 1 102 ? -9.927 0.401 11.033 1.00 89.69 102 CYS A C 1
ATOM 814 O O . CYS A 1 102 ? -10.087 0.585 12.248 1.00 89.69 102 CYS A O 1
ATOM 816 N N . LYS A 1 103 ? -10.531 1.144 10.100 1.00 90.06 103 LYS A N 1
ATOM 817 C CA . LYS A 1 103 ? -11.487 2.212 10.398 1.00 90.06 103 LYS A CA 1
ATOM 818 C C . LYS A 1 103 ? -12.800 1.660 10.945 1.00 90.06 103 LYS A C 1
ATOM 820 O O . LYS A 1 103 ? -13.199 2.063 12.029 1.00 90.06 103 LYS A O 1
ATOM 825 N N . GLU A 1 104 ? -13.414 0.700 10.258 1.00 88.00 104 GLU A N 1
ATOM 826 C CA . GLU A 1 104 ? -14.677 0.076 10.674 1.00 88.00 104 GLU A CA 1
ATOM 827 C C . GLU A 1 104 ? -14.567 -0.557 12.062 1.00 88.00 104 GLU A C 1
ATOM 829 O O . GLU A 1 104 ? -15.462 -0.393 12.888 1.00 88.00 104 GLU A O 1
ATOM 834 N N . LEU A 1 105 ? -13.444 -1.218 12.360 1.00 80.88 105 LEU A N 1
ATOM 835 C CA . LEU A 1 105 ? -13.191 -1.762 13.693 1.00 80.88 105 LEU A CA 1
ATOM 836 C C . LEU A 1 105 ? -13.133 -0.662 14.767 1.00 80.88 105 LEU A C 1
ATOM 838 O O . LEU A 1 105 ? -13.634 -0.860 15.875 1.00 80.88 105 LEU A O 1
ATOM 842 N N . SER A 1 106 ? -12.535 0.489 14.447 1.00 81.69 10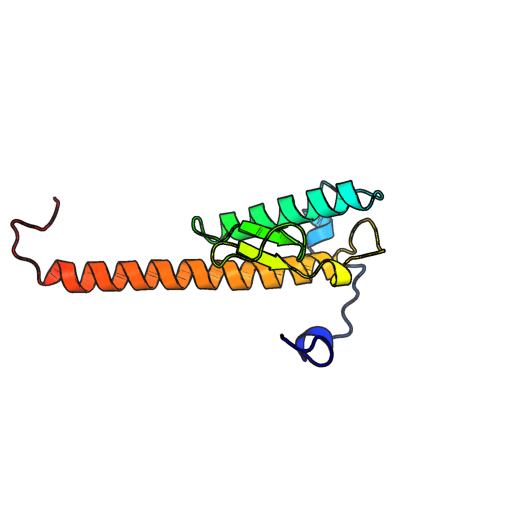6 SER A N 1
ATOM 843 C CA . SER A 1 106 ? -12.446 1.633 15.366 1.00 81.69 106 SER A CA 1
ATOM 844 C C . SER A 1 106 ? -13.808 2.278 15.587 1.00 81.69 106 SER A C 1
ATOM 846 O O . SER A 1 106 ? -14.190 2.521 16.730 1.00 81.69 106 SER A O 1
ATOM 848 N N . ASP A 1 107 ? -14.555 2.508 14.509 1.00 85.69 107 ASP A N 1
ATOM 849 C CA . ASP A 1 107 ? -15.898 3.084 14.555 1.00 85.69 107 ASP A CA 1
ATOM 850 C C . ASP A 1 107 ? -16.842 2.163 15.346 1.00 85.69 107 ASP A C 1
ATOM 852 O O . ASP A 1 107 ? -17.556 2.612 16.242 1.00 85.69 107 ASP A O 1
ATOM 856 N N . TRP A 1 108 ? -16.775 0.848 15.109 1.00 87.19 108 TRP A N 1
ATOM 857 C CA . TRP A 1 108 ? -17.523 -0.145 15.881 1.00 87.19 108 TRP A CA 1
ATOM 858 C C . TRP A 1 108 ? -17.158 -0.130 17.372 1.00 87.19 108 TRP A C 1
ATOM 860 O O . TRP A 1 108 ? -18.049 -0.181 18.226 1.00 87.19 108 TRP A O 1
ATOM 870 N N . ALA A 1 109 ? -15.866 -0.035 17.704 1.00 83.12 109 ALA A N 1
ATOM 871 C CA . ALA A 1 109 ? -15.418 0.047 19.092 1.00 83.12 109 ALA A CA 1
ATOM 872 C C . ALA A 1 109 ? -15.971 1.301 19.791 1.00 83.12 109 ALA A C 1
ATOM 874 O O . ALA A 1 109 ? -16.447 1.205 20.924 1.00 83.12 109 ALA A O 1
ATOM 875 N N . TRP A 1 110 ? -15.983 2.450 19.107 1.00 82.19 110 TRP A N 1
ATOM 876 C CA . TRP A 1 110 ? -16.578 3.685 19.623 1.00 82.19 110 TRP A CA 1
ATOM 877 C C . TRP A 1 110 ? -18.080 3.559 19.864 1.00 82.19 110 TRP A C 1
ATOM 879 O O . TRP A 1 110 ? -18.539 3.888 20.958 1.00 82.19 110 TRP A O 1
ATOM 889 N N . VAL A 1 111 ? -18.832 2.991 18.916 1.00 84.19 111 VAL A N 1
ATOM 890 C CA . VAL A 1 111 ? -20.275 2.739 19.088 1.00 84.19 111 VAL A CA 1
ATOM 891 C C . VAL A 1 111 ? -20.541 1.902 20.344 1.00 84.19 111 VAL A C 1
ATOM 893 O O . VAL A 1 111 ? -21.430 2.223 21.133 1.00 84.19 111 VAL A O 1
ATOM 896 N N . LYS A 1 112 ? -19.735 0.862 20.598 1.00 87.31 112 LYS A N 1
ATOM 897 C CA . LYS A 1 112 ? -19.875 0.021 21.801 1.00 87.31 112 LYS A CA 1
ATOM 898 C C . LYS A 1 112 ? -19.555 0.769 23.094 1.00 87.31 112 LYS A C 1
ATOM 900 O O . LYS A 1 112 ? -20.213 0.534 24.111 1.00 87.31 112 LYS A O 1
ATOM 905 N N . VAL A 1 113 ? -18.566 1.662 23.075 1.00 86.06 113 VAL A N 1
ATOM 906 C CA . VAL A 1 113 ? -18.256 2.535 24.217 1.00 86.06 113 VAL A CA 1
ATOM 907 C C . VAL A 1 113 ? -19.419 3.490 24.490 1.00 86.06 113 VAL A C 1
ATOM 909 O O . VAL A 1 113 ? -19.833 3.620 25.643 1.00 86.06 113 VAL A O 1
ATOM 912 N N . GLU A 1 114 ? -19.993 4.113 23.463 1.00 84.56 114 GLU A N 1
ATOM 913 C CA . GLU A 1 114 ? -21.129 5.031 23.604 1.00 84.56 114 GLU A CA 1
ATOM 914 C C . GLU A 1 114 ? -22.385 4.337 24.145 1.00 84.56 114 GLU A C 1
ATOM 916 O O . GLU A 1 114 ? -23.027 4.857 25.062 1.00 84.56 114 GLU A O 1
ATOM 921 N N . GLU A 1 115 ? -22.717 3.149 23.627 1.00 86.44 115 GLU A N 1
ATOM 922 C CA . GLU A 1 115 ? -23.821 2.316 24.124 1.00 86.44 115 GLU A CA 1
ATOM 923 C C . GLU A 1 115 ? -23.681 2.059 25.629 1.00 86.44 115 GLU A C 1
ATOM 925 O O . GLU A 1 115 ? -24.598 2.355 26.395 1.00 86.44 115 GLU A O 1
ATOM 930 N N . LYS A 1 116 ? -22.508 1.596 26.078 1.00 83.31 116 LYS A N 1
ATOM 931 C CA . LYS A 1 116 ? -22.274 1.296 27.499 1.00 83.31 116 LYS A CA 1
ATOM 932 C C . LYS A 1 116 ? -22.158 2.540 28.374 1.00 83.31 116 LYS A C 1
ATOM 934 O O . LYS A 1 116 ? -22.550 2.514 29.537 1.00 83.31 116 LYS A O 1
ATOM 939 N N . THR A 1 117 ? -21.665 3.653 27.836 1.00 82.00 117 THR A N 1
ATOM 940 C CA . THR A 1 117 ? -21.559 4.912 28.590 1.00 82.00 117 THR A CA 1
ATOM 941 C C . THR A 1 117 ? -22.935 5.494 28.915 1.00 82.00 117 THR A C 1
ATOM 943 O O . THR A 1 117 ? -23.107 6.132 29.958 1.00 82.00 117 THR A O 1
ATOM 946 N N . LYS A 1 118 ? -23.960 5.239 28.088 1.00 76.19 118 LYS A N 1
ATOM 947 C CA . LYS A 1 118 ? -25.345 5.633 28.401 1.00 76.19 118 LYS A CA 1
ATOM 948 C C . LYS A 1 118 ? -25.837 5.002 29.707 1.00 76.19 118 LYS A C 1
ATOM 950 O O . LYS A 1 118 ? -26.490 5.702 30.483 1.00 76.19 118 LYS A O 1
ATOM 955 N N . GLU A 1 119 ? -25.441 3.762 29.981 1.00 74.50 119 GLU A N 1
ATOM 956 C CA . GLU A 1 119 ? -25.832 2.971 31.157 1.00 74.50 119 GLU A CA 1
ATOM 957 C C . GLU A 1 119 ? -25.030 3.305 32.429 1.00 74.50 119 GLU A C 1
ATOM 959 O O . GLU A 1 119 ? -25.442 2.954 33.534 1.00 74.50 119 GLU A O 1
ATOM 964 N N . LEU A 1 120 ? -23.900 4.012 32.311 1.00 68.69 120 LEU A N 1
ATOM 965 C CA . LEU A 1 120 ? -23.068 4.347 33.469 1.00 68.69 120 LEU A CA 1
ATOM 966 C C . LEU A 1 120 ? -23.737 5.392 34.389 1.00 68.69 120 LEU A C 1
ATOM 968 O O . LEU A 1 120 ? -24.333 6.361 33.905 1.00 68.69 120 LEU A O 1
ATOM 972 N N . PRO A 1 121 ? -23.592 5.277 35.726 1.00 68.19 121 PRO A N 1
ATOM 973 C CA . PRO A 1 121 ? -23.987 6.329 36.662 1.00 68.19 121 PRO A CA 1
ATOM 974 C C . PRO A 1 121 ? -23.305 7.666 36.332 1.00 68.19 121 PRO A C 1
ATOM 976 O O . PRO A 1 121 ? -22.131 7.682 35.962 1.00 68.19 121 PRO A O 1
ATOM 979 N N . ARG A 1 122 ? -24.003 8.798 36.538 1.00 65.94 122 ARG A N 1
ATOM 980 C CA . ARG A 1 122 ? -23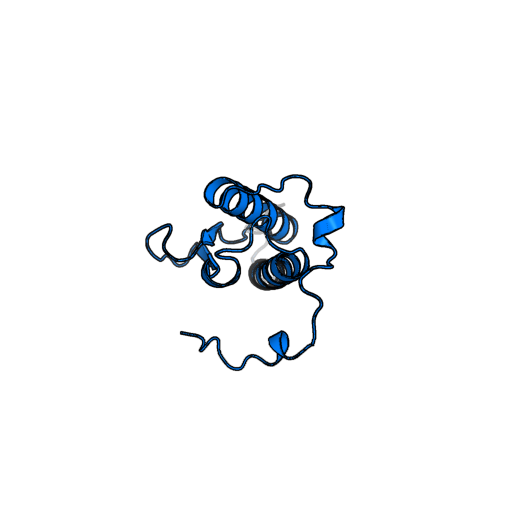.513 10.157 36.196 1.00 65.94 122 ARG A CA 1
ATOM 981 C C . ARG A 1 122 ? -22.089 10.461 36.678 1.00 65.94 122 ARG A C 1
ATOM 983 O O . ARG A 1 122 ? -21.375 11.166 35.986 1.00 65.94 122 ARG A O 1
ATOM 990 N N . LYS A 1 123 ? -21.655 9.889 37.807 1.00 70.88 123 LYS A N 1
ATOM 991 C CA . LYS A 1 123 ? -20.310 10.093 38.375 1.00 70.88 123 LYS A CA 1
ATOM 992 C C . LYS A 1 123 ? -19.145 9.591 37.503 1.00 70.88 123 LYS A C 1
ATOM 994 O O . LYS A 1 123 ? -18.007 9.935 37.789 1.00 70.88 123 LYS A O 1
ATOM 999 N N . TYR A 1 124 ? -19.415 8.762 36.492 1.00 62.31 124 TYR A N 1
ATOM 1000 C CA . TYR A 1 124 ? -18.408 8.209 35.576 1.00 62.31 124 TYR A CA 1
ATOM 1001 C C . TYR A 1 124 ? -18.535 8.730 34.142 1.00 62.31 124 TYR A C 1
ATOM 1003 O O . TYR A 1 124 ? -17.734 8.357 33.288 1.00 62.31 124 TYR A O 1
ATOM 1011 N N . LYS A 1 125 ? -19.536 9.571 33.856 1.00 63.72 125 LYS A N 1
ATOM 1012 C CA . LYS A 1 125 ? -19.627 10.253 32.566 1.00 63.72 125 LYS A CA 1
ATOM 1013 C C . LYS A 1 125 ? -18.699 11.463 32.653 1.00 63.72 125 LYS A C 1
ATOM 1015 O O . LYS A 1 125 ? -18.941 12.336 33.481 1.00 63.72 125 LYS A O 1
ATOM 1020 N N . SER A 1 126 ? -17.613 11.475 31.878 1.00 64.19 126 SER A N 1
ATOM 1021 C CA . SER A 1 126 ? -16.814 12.696 31.718 1.00 64.19 126 SER A CA 1
ATOM 1022 C C . SER A 1 126 ? -17.726 13.793 31.171 1.00 64.19 126 SER A C 1
ATOM 1024 O O . SER A 1 126 ? -18.503 13.514 30.255 1.00 64.19 126 SER A O 1
ATOM 1026 N N . ASN A 1 127 ? -17.646 14.989 31.765 1.00 50.84 127 ASN A N 1
ATOM 1027 C CA . ASN A 1 127 ? -18.272 16.201 31.229 1.00 50.84 127 ASN A CA 1
ATOM 1028 C C . ASN A 1 127 ? -17.787 16.485 29.806 1.00 50.84 127 ASN A C 1
ATOM 1030 O O . ASN A 1 127 ? -16.606 16.160 29.526 1.00 50.84 127 ASN A O 1
#

pLDDT: mean 84.7, std 15.62, range [34.47, 97.25]